Protein AF-A0A914U516-F1 (afdb_monomer_lite)

Secondary structure (DSSP, 8-state):
-HHHHHS--TTTT---HHHHHHHHHHHHTTTHHHHHTTS-THHHHHHHHHHT--TTSPP-HHHHHHHHHHHHHHTT--S-S-TTSPP------

pLDDT: mean 91.55, std 11.93, range [40.5, 98.25]

Structure (mmCIF, N/CA/C/O backbone):
data_AF-A0A914U516-F1
#
_entry.id   AF-A0A914U516-F1
#
loop_
_atom_site.group_PDB
_atom_site.id
_atom_site.type_symbol
_atom_site.label_atom_id
_atom_site.label_alt_id
_atom_site.label_comp_id
_atom_site.label_asym_id
_atom_site.label_entity_id
_atom_site.label_seq_id
_atom_site.pdbx_PDB_ins_code
_atom_site.Cartn_x
_atom_site.Cartn_y
_atom_site.Cartn_z
_atom_site.occupancy
_atom_site.B_iso_or_equiv
_atom_site.auth_seq_id
_atom_site.auth_comp_id
_atom_site.auth_asym_id
_atom_site.auth_atom_id
_atom_site.pdbx_PDB_model_num
ATOM 1 N N . MET A 1 1 ? -7.365 2.167 -4.762 1.00 87.81 1 MET A N 1
ATOM 2 C CA . MET A 1 1 ? -7.128 2.675 -3.392 1.00 87.81 1 MET A CA 1
ATOM 3 C C . MET A 1 1 ? -6.159 3.842 -3.376 1.00 87.81 1 MET A C 1
ATOM 5 O O . MET A 1 1 ? -6.626 4.947 -3.192 1.00 87.81 1 MET A O 1
ATOM 9 N N . ILE A 1 2 ? -4.863 3.649 -3.647 1.00 93.94 2 ILE A N 1
ATOM 10 C CA . ILE A 1 2 ? -3.854 4.729 -3.565 1.00 93.94 2 ILE A CA 1
ATOM 11 C C . ILE A 1 2 ? -4.241 5.957 -4.404 1.00 93.94 2 ILE A C 1
ATOM 13 O O . ILE A 1 2 ? -4.214 7.073 -3.903 1.00 93.94 2 ILE A O 1
ATOM 17 N N . GLU A 1 3 ? -4.673 5.749 -5.650 1.00 95.00 3 GLU A N 1
ATOM 18 C CA . GLU A 1 3 ? -5.154 6.835 -6.512 1.00 95.00 3 GLU A CA 1
ATOM 19 C C . GLU A 1 3 ? -6.416 7.523 -5.977 1.00 95.00 3 GLU A C 1
ATOM 21 O O . GLU A 1 3 ? -6.534 8.730 -6.105 1.00 95.00 3 GLU A O 1
ATOM 26 N N . LEU A 1 4 ? -7.333 6.794 -5.334 1.00 92.62 4 LEU A N 1
ATOM 27 C CA . LEU A 1 4 ? -8.525 7.394 -4.722 1.00 92.62 4 LEU A CA 1
ATOM 28 C C . LEU A 1 4 ? -8.141 8.265 -3.520 1.00 92.62 4 LEU A C 1
ATOM 30 O O . LEU A 1 4 ? -8.691 9.339 -3.337 1.00 92.62 4 LEU A O 1
ATOM 34 N N . THR A 1 5 ? -7.157 7.829 -2.730 1.00 91.94 5 THR A N 1
ATOM 35 C CA . THR A 1 5 ? -6.665 8.576 -1.565 1.00 91.94 5 THR A CA 1
ATOM 36 C C . THR A 1 5 ? -5.831 9.800 -1.957 1.00 91.94 5 THR A C 1
ATOM 38 O O . THR A 1 5 ? -5.880 10.813 -1.269 1.00 91.94 5 THR A O 1
ATOM 41 N N . LYS A 1 6 ? -5.034 9.712 -3.032 1.00 90.69 6 LYS A N 1
ATOM 42 C CA . LYS A 1 6 ? -4.032 10.734 -3.401 1.00 90.69 6 LYS A CA 1
ATOM 43 C C . LYS A 1 6 ? -4.332 11.500 -4.694 1.00 90.69 6 LYS A C 1
ATOM 45 O O . LYS A 1 6 ? -3.606 12.431 -5.027 1.00 90.69 6 LYS A O 1
ATOM 50 N N . GLY A 1 7 ? -5.337 11.089 -5.458 1.00 91.69 7 GLY A N 1
ATOM 51 C CA . GLY A 1 7 ? -5.727 11.671 -6.747 1.00 91.69 7 GLY A CA 1
ATOM 52 C C . GLY A 1 7 ? -4.902 11.225 -7.966 1.00 91.69 7 GLY A C 1
ATOM 53 O O . GLY A 1 7 ? -5.329 11.430 -9.108 1.00 91.69 7 GLY A O 1
ATOM 54 N N . SER A 1 8 ? -3.722 10.623 -7.777 1.00 93.56 8 SER A N 1
ATOM 55 C CA . SER A 1 8 ? -2.885 10.141 -8.884 1.00 93.56 8 SER A CA 1
ATOM 56 C C . SER A 1 8 ? -1.918 9.022 -8.485 1.00 93.56 8 SER A C 1
ATOM 58 O O . SER A 1 8 ? -1.560 8.852 -7.317 1.00 93.56 8 SER A O 1
ATOM 60 N N . LEU A 1 9 ? -1.482 8.252 -9.486 1.00 95.69 9 LEU A N 1
ATOM 61 C CA . LEU A 1 9 ? -0.361 7.315 -9.384 1.00 95.69 9 LEU A CA 1
ATOM 62 C C . LEU A 1 9 ? 0.932 7.944 -9.929 1.00 95.69 9 LEU A C 1
ATOM 64 O O . LEU A 1 9 ? 0.860 8.764 -10.847 1.00 95.69 9 LEU A O 1
ATOM 68 N N . PRO A 1 10 ? 2.119 7.512 -9.458 1.00 95.00 10 PRO A N 1
ATOM 69 C CA . PRO A 1 10 ? 3.398 8.062 -9.919 1.00 95.00 10 PRO A CA 1
ATOM 70 C C . PRO A 1 10 ? 3.630 7.959 -11.434 1.00 95.00 10 PRO A C 1
ATOM 72 O O . PRO A 1 10 ? 4.280 8.815 -12.019 1.00 95.00 10 PRO A O 1
ATOM 75 N N . TRP A 1 11 ? 3.079 6.928 -12.079 1.00 96.50 11 TRP A N 1
ATOM 76 C CA . TRP A 1 11 ? 3.204 6.676 -13.519 1.00 96.50 11 TRP A CA 1
ATOM 77 C C . TRP A 1 11 ? 2.015 7.196 -14.346 1.00 96.50 11 TRP A C 1
ATOM 79 O O . TRP A 1 11 ? 1.880 6.808 -15.501 1.00 96.50 11 TRP A O 1
ATOM 89 N N . LYS A 1 12 ? 1.135 8.049 -13.795 1.00 96.44 12 LYS A N 1
ATOM 90 C CA . LYS A 1 12 ? -0.091 8.520 -14.483 1.00 96.44 12 LYS A CA 1
ATOM 91 C C . LYS A 1 12 ? 0.166 9.164 -15.853 1.00 96.44 12 LYS A C 1
ATOM 93 O O . LYS A 1 12 ? -0.697 9.099 -16.718 1.00 96.44 12 LYS A O 1
ATOM 98 N N . HIS A 1 13 ? 1.328 9.788 -16.032 1.00 95.56 13 HIS A N 1
ATOM 99 C CA . HIS A 1 13 ? 1.700 10.506 -17.255 1.00 95.56 13 HIS A CA 1
ATOM 100 C C . HIS A 1 13 ? 2.680 9.736 -18.149 1.00 95.56 13 HIS A C 1
ATOM 102 O O . HIS A 1 13 ? 3.145 10.285 -19.141 1.00 95.56 13 HIS A O 1
ATOM 108 N N . LEU A 1 14 ? 3.031 8.499 -17.788 1.00 97.00 14 LEU A N 1
ATOM 109 C CA . LEU A 1 14 ? 3.925 7.668 -18.588 1.00 97.00 14 LEU A CA 1
ATOM 110 C C . LEU A 1 14 ? 3.109 6.820 -19.564 1.00 97.00 14 LEU A C 1
ATOM 112 O O . LEU A 1 14 ? 2.082 6.257 -19.188 1.00 97.00 14 LEU A O 1
ATOM 116 N N . GLU A 1 15 ? 3.600 6.695 -20.794 1.00 96.44 15 GLU A N 1
ATOM 117 C CA . GLU A 1 15 ? 2.973 5.876 -21.841 1.00 96.44 15 GLU A CA 1
ATOM 118 C C . GLU A 1 15 ? 3.765 4.591 -22.117 1.00 96.44 15 GLU A C 1
ATOM 120 O O . GLU A 1 15 ? 3.187 3.549 -22.433 1.00 96.44 15 GLU A O 1
ATOM 125 N N . SER A 1 16 ? 5.092 4.634 -21.954 1.00 98.25 16 SER A N 1
ATOM 126 C CA . SER A 1 16 ? 5.960 3.482 -22.180 1.00 98.25 16 SER A CA 1
ATOM 127 C C . SER A 1 16 ? 5.741 2.406 -21.121 1.00 98.25 16 SER A C 1
ATOM 129 O O . SER A 1 16 ? 5.924 2.628 -19.921 1.00 98.25 16 SER A O 1
ATOM 131 N N . ARG A 1 17 ? 5.414 1.191 -21.574 1.00 97.56 17 ARG A N 1
ATOM 132 C CA . ARG A 1 17 ? 5.247 0.023 -20.701 1.00 97.56 17 ARG A CA 1
ATOM 133 C C . ARG A 1 17 ? 6.497 -0.253 -19.863 1.00 97.56 17 ARG A C 1
ATOM 135 O O . ARG A 1 17 ? 6.363 -0.626 -18.697 1.00 97.56 17 ARG A O 1
ATOM 142 N N . ASP A 1 18 ? 7.675 -0.057 -20.444 1.00 98.06 18 ASP A N 1
ATOM 143 C CA . ASP A 1 18 ? 8.947 -0.360 -19.792 1.00 98.06 18 ASP A CA 1
ATOM 144 C C . ASP A 1 18 ? 9.252 0.656 -18.687 1.00 98.06 18 ASP A C 1
ATOM 146 O O . ASP A 1 18 ? 9.578 0.266 -17.567 1.00 98.06 18 ASP A O 1
ATOM 150 N N . GLU A 1 19 ? 9.037 1.949 -18.947 1.00 97.81 19 GLU A N 1
ATOM 151 C CA . GLU A 1 19 ? 9.213 3.007 -17.940 1.00 97.81 19 GLU A CA 1
ATOM 152 C C . GLU A 1 19 ? 8.212 2.854 -16.787 1.00 97.81 19 GLU A C 1
ATOM 154 O O . GLU A 1 19 ? 8.571 2.984 -15.613 1.00 97.81 19 GLU A O 1
ATOM 159 N N . ILE A 1 20 ? 6.958 2.505 -17.103 1.00 98.06 20 ILE A N 1
ATOM 160 C CA . ILE A 1 20 ? 5.936 2.191 -16.096 1.00 98.06 20 ILE A CA 1
ATOM 161 C C . ILE A 1 20 ? 6.382 0.995 -15.244 1.00 98.06 20 ILE A C 1
ATOM 163 O O . ILE A 1 20 ? 6.212 1.017 -14.023 1.00 98.06 20 ILE A O 1
ATOM 167 N N . GLY A 1 21 ? 6.932 -0.051 -15.868 1.00 97.69 21 GLY A N 1
ATOM 168 C CA . GLY A 1 21 ? 7.447 -1.237 -15.183 1.00 97.69 21 GLY A CA 1
ATOM 169 C C . GLY A 1 21 ? 8.573 -0.898 -14.208 1.00 97.69 21 GLY A C 1
ATOM 170 O O . GLY A 1 21 ? 8.476 -1.224 -13.024 1.00 97.69 21 GLY A O 1
ATOM 171 N N . GLN A 1 22 ? 9.577 -0.157 -14.676 1.00 97.19 22 GLN A N 1
ATOM 172 C CA . GLN A 1 22 ? 10.713 0.281 -13.860 1.00 97.19 22 GLN A CA 1
ATOM 173 C C . GLN A 1 22 ? 10.268 1.155 -12.681 1.00 97.19 22 GLN A C 1
ATOM 175 O O . GLN A 1 22 ? 10.712 0.956 -11.548 1.00 97.19 22 GLN A O 1
ATOM 180 N N . LEU A 1 23 ? 9.346 2.102 -12.904 1.00 97.12 23 LEU A N 1
ATOM 181 C CA . LEU A 1 23 ? 8.855 2.959 -11.825 1.00 97.12 23 LEU A CA 1
ATOM 182 C C . LEU A 1 23 ? 8.032 2.173 -10.796 1.00 97.12 23 LEU A C 1
ATOM 184 O O . LEU A 1 23 ? 8.130 2.446 -9.596 1.00 97.12 23 LEU A O 1
ATOM 188 N N . LYS A 1 24 ? 7.247 1.183 -11.238 1.00 96.62 24 LYS A N 1
ATOM 189 C CA . LYS A 1 24 ? 6.525 0.270 -10.339 1.00 96.62 24 LYS A CA 1
ATOM 190 C C . LYS A 1 24 ? 7.486 -0.529 -9.463 1.00 96.62 24 LYS A C 1
ATOM 192 O O . LYS A 1 24 ? 7.274 -0.569 -8.254 1.00 96.62 24 LYS A O 1
ATOM 197 N N . GLU A 1 25 ? 8.535 -1.105 -10.045 1.00 95.81 25 GLU A N 1
ATOM 198 C CA . GLU A 1 25 ? 9.560 -1.861 -9.314 1.00 95.81 25 GLU A CA 1
ATOM 199 C C . GLU A 1 25 ? 10.291 -0.972 -8.299 1.00 95.81 25 GLU A C 1
ATOM 201 O O . GLU A 1 25 ? 10.368 -1.303 -7.115 1.00 95.81 25 GLU A O 1
ATOM 206 N N . LYS A 1 26 ? 10.694 0.237 -8.704 1.00 95.94 26 LYS A N 1
ATOM 207 C CA . LYS A 1 26 ? 11.309 1.215 -7.796 1.00 95.94 26 LYS A CA 1
ATOM 208 C C . LYS A 1 26 ? 10.393 1.579 -6.619 1.00 95.94 26 LYS A C 1
ATOM 210 O O . LYS A 1 26 ? 10.855 1.738 -5.487 1.00 95.94 26 LYS A O 1
ATOM 215 N N . CYS A 1 27 ? 9.084 1.681 -6.864 1.00 95.19 27 CYS A N 1
ATOM 216 C CA . CYS A 1 27 ? 8.074 1.917 -5.830 1.00 95.19 27 CYS A CA 1
ATOM 217 C C . CYS A 1 27 ? 7.815 0.705 -4.921 1.00 95.19 27 CYS A C 1
ATOM 219 O O . CYS A 1 27 ? 7.165 0.878 -3.895 1.00 95.19 27 CYS A O 1
ATOM 221 N N . ARG A 1 28 ? 8.260 -0.505 -5.277 1.00 91.88 28 ARG A N 1
ATOM 222 C CA . ARG A 1 28 ? 8.194 -1.698 -4.412 1.00 91.88 28 ARG A CA 1
ATOM 223 C C . ARG A 1 28 ? 9.413 -1.836 -3.498 1.00 91.88 28 ARG A C 1
ATOM 225 O O . ARG A 1 28 ? 9.342 -2.555 -2.514 1.00 91.88 28 ARG A O 1
ATOM 232 N N . GLY A 1 29 ? 10.496 -1.116 -3.786 1.00 90.31 29 GLY A N 1
ATOM 233 C CA . GLY A 1 29 ? 11.690 -1.061 -2.945 1.00 90.31 29 GLY A CA 1
ATOM 234 C C . GLY A 1 29 ? 11.916 0.321 -2.332 1.00 90.31 29 GLY A C 1
ATOM 235 O O . GLY A 1 29 ? 11.099 0.857 -1.583 1.00 90.31 29 GLY A O 1
ATOM 236 N N . GLU A 1 30 ? 13.054 0.917 -2.679 1.00 89.44 30 GLU A N 1
ATOM 237 C CA . GLU A 1 30 ? 13.584 2.158 -2.098 1.00 89.44 30 GLU A CA 1
ATOM 238 C C . GLU A 1 30 ? 12.653 3.379 -2.201 1.00 89.44 30 GLU A C 1
ATOM 240 O O . GLU A 1 30 ? 12.722 4.285 -1.368 1.00 89.44 30 GLU A O 1
ATOM 245 N N . SER A 1 31 ? 11.761 3.420 -3.197 1.00 93.75 31 SER A N 1
ATOM 246 C CA . SER A 1 31 ? 10.867 4.560 -3.445 1.00 93.75 31 SER A CA 1
ATOM 247 C C . SER A 1 31 ? 9.419 4.295 -3.046 1.00 93.75 31 SER A C 1
ATOM 249 O O . SER A 1 31 ? 8.514 4.957 -3.553 1.00 93.75 31 SER A O 1
ATOM 251 N N . ILE A 1 32 ? 9.164 3.384 -2.102 1.00 94.06 32 ILE A N 1
ATOM 252 C CA . ILE A 1 32 ? 7.805 3.101 -1.609 1.00 94.06 32 ILE A CA 1
ATOM 253 C C . ILE A 1 32 ? 7.048 4.355 -1.154 1.00 94.06 32 ILE A C 1
ATOM 255 O O . ILE A 1 32 ? 5.841 4.470 -1.365 1.00 94.06 32 ILE A O 1
ATOM 259 N N . LYS A 1 33 ? 7.758 5.354 -0.614 1.00 93.31 33 LYS A N 1
ATOM 260 C CA . LYS A 1 33 ? 7.179 6.646 -0.212 1.00 93.31 33 LYS A CA 1
ATOM 261 C C . LYS A 1 33 ? 6.589 7.439 -1.383 1.00 93.31 33 LYS A C 1
ATOM 263 O O . LYS A 1 33 ? 5.636 8.182 -1.168 1.00 93.31 33 LYS A O 1
ATOM 268 N N . LEU A 1 34 ? 7.099 7.275 -2.604 1.00 93.81 34 LEU A N 1
ATOM 269 C CA . LEU A 1 34 ? 6.539 7.928 -3.791 1.00 93.81 34 LEU A CA 1
ATOM 270 C C . LEU A 1 34 ? 5.107 7.439 -4.047 1.00 93.81 34 LEU A C 1
ATOM 272 O O . LEU A 1 34 ? 4.195 8.229 -4.295 1.00 93.81 34 LEU A O 1
ATOM 276 N N . LEU A 1 35 ? 4.902 6.130 -3.906 1.00 94.94 35 LEU A N 1
ATOM 277 C CA . LEU A 1 35 ? 3.607 5.494 -4.088 1.00 94.94 35 LEU A CA 1
ATOM 278 C C . LEU A 1 35 ? 2.700 5.700 -2.861 1.00 94.94 35 LEU A C 1
ATOM 280 O O . LEU A 1 35 ? 1.611 6.257 -2.989 1.00 94.94 35 LEU A O 1
ATOM 284 N N . MET A 1 36 ? 3.173 5.329 -1.671 1.00 94.06 36 MET A N 1
ATOM 285 C CA . MET A 1 36 ? 2.369 5.211 -0.445 1.00 94.06 36 MET A CA 1
ATOM 286 C C . MET A 1 36 ? 2.422 6.431 0.485 1.00 94.06 36 MET A C 1
ATOM 288 O O . MET A 1 36 ? 1.704 6.473 1.480 1.00 94.06 36 MET A O 1
ATOM 292 N N . GLY A 1 37 ? 3.264 7.431 0.211 1.00 92.69 37 GLY A N 1
ATOM 293 C CA . GLY A 1 37 ? 3.376 8.613 1.070 1.00 92.69 37 GLY A CA 1
ATOM 294 C C . GLY A 1 37 ? 2.041 9.350 1.180 1.00 92.69 37 GLY A C 1
ATOM 295 O O . GLY A 1 37 ? 1.455 9.685 0.153 1.00 92.69 37 GLY A O 1
ATOM 296 N N . GLY A 1 38 ? 1.566 9.581 2.405 1.00 89.88 38 GLY A N 1
ATOM 297 C CA . GLY A 1 38 ? 0.258 10.188 2.680 1.00 89.88 38 GLY A CA 1
ATOM 298 C C . GLY A 1 38 ? -0.922 9.207 2.711 1.00 89.88 38 GLY A C 1
ATOM 299 O O . GLY A 1 38 ? -2.033 9.626 3.009 1.00 89.88 38 GLY A O 1
ATOM 300 N N . CYS A 1 39 ? -0.709 7.915 2.438 1.00 94.94 39 CYS A N 1
ATOM 301 C CA . CYS A 1 39 ? -1.722 6.879 2.651 1.00 94.94 39 CYS A CA 1
ATOM 302 C C . CYS A 1 39 ? -1.672 6.324 4.089 1.00 94.94 39 CYS A C 1
ATOM 304 O O . CYS A 1 39 ? -0.625 6.411 4.741 1.00 94.94 39 CYS A O 1
ATOM 306 N N . PRO A 1 40 ? -2.761 5.692 4.575 1.00 95.44 40 PRO A N 1
ATOM 307 C CA . PRO A 1 40 ? -2.739 4.929 5.821 1.00 95.44 40 PRO A CA 1
ATOM 308 C C . PRO A 1 40 ? -1.636 3.863 5.815 1.00 95.44 40 PRO A C 1
ATOM 310 O O . PRO A 1 40 ? -1.408 3.200 4.800 1.00 95.44 40 PRO A O 1
ATOM 313 N N . LYS A 1 41 ? -0.965 3.665 6.955 1.00 94.94 41 LYS A N 1
ATOM 314 C CA . LYS A 1 41 ? 0.151 2.706 7.088 1.00 94.94 41 LYS A CA 1
ATOM 315 C C . LYS A 1 41 ? -0.269 1.268 6.767 1.00 94.94 41 LYS A C 1
ATOM 317 O O . LYS A 1 41 ? 0.537 0.489 6.268 1.00 94.94 41 LYS A O 1
ATOM 322 N N . GLU A 1 42 ? -1.539 0.941 6.983 1.00 97.06 42 GLU A N 1
ATOM 323 C CA . GLU A 1 42 ? -2.137 -0.360 6.693 1.00 97.06 42 GLU A CA 1
ATOM 324 C C . GLU A 1 42 ? -2.036 -0.709 5.203 1.00 97.06 42 GLU A C 1
ATOM 326 O O . GLU A 1 42 ? -1.963 -1.885 4.861 1.00 97.06 42 GLU A O 1
ATOM 331 N N . TYR A 1 43 ? -1.959 0.283 4.306 1.00 96.00 43 TYR A N 1
ATOM 332 C CA . TYR A 1 43 ? -1.760 0.034 2.873 1.00 96.00 43 TYR A CA 1
ATOM 333 C C . TYR A 1 43 ? -0.381 -0.572 2.601 1.00 96.00 43 TYR A C 1
ATOM 335 O O . TYR A 1 43 ? -0.250 -1.402 1.704 1.00 96.00 43 TYR A O 1
ATOM 343 N N . VAL A 1 44 ? 0.637 -0.179 3.376 1.00 95.00 44 VAL A N 1
ATOM 344 C CA . VAL A 1 44 ? 1.987 -0.750 3.283 1.00 95.00 44 VAL A CA 1
ATOM 345 C C . VAL A 1 44 ? 1.979 -2.186 3.800 1.00 95.00 44 VAL A C 1
ATOM 347 O O . VAL A 1 44 ? 2.529 -3.055 3.139 1.00 95.00 44 VAL A O 1
ATOM 350 N N . THR A 1 45 ? 1.294 -2.458 4.916 1.00 95.88 45 THR A N 1
ATOM 351 C CA . THR A 1 45 ? 1.139 -3.826 5.442 1.00 95.88 45 THR A CA 1
ATOM 352 C C . THR A 1 45 ? 0.402 -4.740 4.462 1.00 95.88 45 THR A C 1
ATOM 354 O O . THR A 1 45 ? 0.824 -5.868 4.236 1.00 95.88 45 THR A O 1
ATOM 357 N N . ILE A 1 46 ? -0.678 -4.254 3.841 1.00 97.25 46 ILE A N 1
ATOM 358 C CA . ILE A 1 46 ? -1.402 -5.006 2.806 1.00 97.25 46 ILE A CA 1
ATOM 359 C C . ILE A 1 46 ? -0.496 -5.269 1.601 1.00 97.25 46 ILE A C 1
ATOM 361 O O . ILE A 1 46 ? -0.543 -6.356 1.034 1.00 97.25 46 ILE A O 1
ATOM 365 N N . LEU A 1 47 ? 0.312 -4.286 1.195 1.00 95.81 47 LEU A N 1
ATOM 366 C CA . LEU A 1 47 ? 1.228 -4.462 0.077 1.00 95.81 47 LEU A CA 1
ATOM 367 C C . LEU A 1 47 ? 2.300 -5.513 0.384 1.00 95.81 47 LEU A C 1
ATOM 369 O O . LEU A 1 47 ? 2.498 -6.401 -0.434 1.00 95.81 47 LEU A O 1
ATOM 373 N N . ASP A 1 48 ? 2.923 -5.441 1.560 1.00 95.31 48 ASP A N 1
ATOM 374 C CA . ASP A 1 48 ? 3.901 -6.433 2.017 1.00 95.31 48 ASP A CA 1
ATOM 375 C C . ASP A 1 48 ? 3.283 -7.838 2.054 1.00 95.31 48 ASP A C 1
ATOM 377 O O . ASP A 1 48 ? 3.862 -8.792 1.542 1.00 95.31 48 ASP A O 1
ATOM 381 N N . TYR A 1 49 ? 2.047 -7.962 2.548 1.00 97.06 49 TYR A N 1
ATOM 382 C CA . TYR A 1 49 ? 1.305 -9.217 2.476 1.00 97.06 49 TYR A CA 1
ATOM 383 C C . TYR A 1 49 ? 1.165 -9.719 1.031 1.00 97.06 49 TYR A C 1
ATOM 385 O O . TYR A 1 49 ? 1.519 -10.862 0.759 1.00 97.06 49 TYR A O 1
ATOM 393 N N . ILE A 1 50 ? 0.690 -8.873 0.108 1.00 95.88 50 ILE A N 1
ATOM 394 C CA . ILE A 1 50 ? 0.498 -9.227 -1.308 1.00 95.88 50 ILE A CA 1
ATOM 395 C C . ILE A 1 50 ? 1.814 -9.658 -1.963 1.00 95.88 50 ILE A C 1
ATOM 397 O O . ILE A 1 50 ? 1.826 -10.662 -2.674 1.00 95.88 50 ILE A O 1
ATOM 401 N N . ASP A 1 51 ? 2.905 -8.932 -1.716 1.00 94.62 51 ASP A N 1
ATOM 402 C CA . ASP A 1 51 ? 4.218 -9.208 -2.309 1.00 94.62 51 ASP A CA 1
ATOM 403 C C . ASP A 1 51 ? 4.799 -10.559 -1.830 1.00 94.62 51 ASP A C 1
ATOM 405 O O . ASP A 1 51 ? 5.606 -11.168 -2.532 1.00 94.62 51 ASP A O 1
ATOM 409 N N . ASN A 1 52 ? 4.337 -11.080 -0.685 1.00 95.12 52 ASN A N 1
ATOM 410 C CA . ASN A 1 52 ? 4.730 -12.387 -0.146 1.00 95.12 52 ASN A CA 1
ATOM 4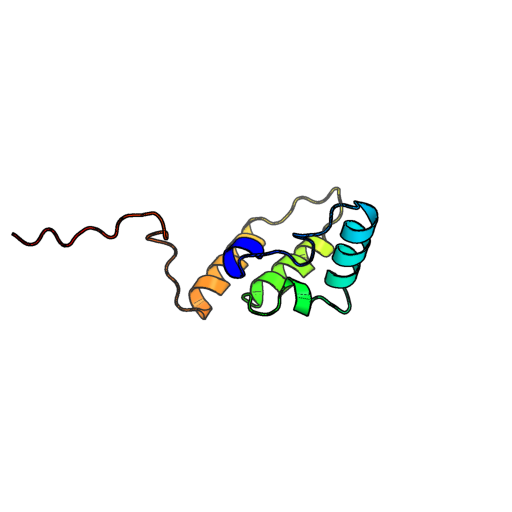11 C C . ASN A 1 52 ? 3.806 -13.554 -0.571 1.00 95.12 52 ASN A C 1
ATOM 413 O O . ASN A 1 52 ? 4.049 -14.704 -0.188 1.00 95.12 52 ASN A O 1
ATOM 417 N N . ILE A 1 53 ? 2.752 -13.314 -1.363 1.00 96.69 53 ILE A N 1
ATOM 418 C CA . ILE A 1 53 ? 1.859 -14.383 -1.844 1.00 96.69 53 ILE A CA 1
ATOM 419 C C . ILE A 1 53 ? 2.441 -15.039 -3.098 1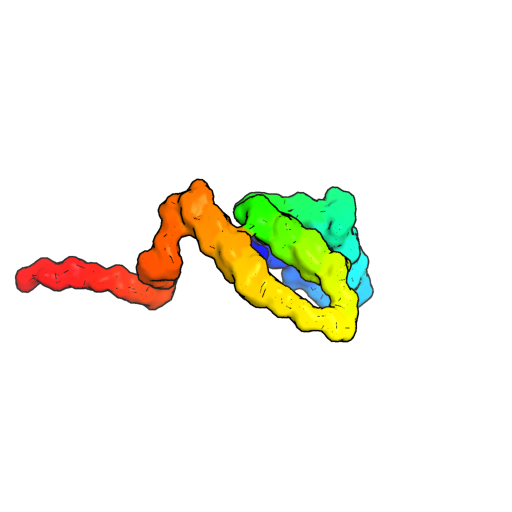.00 96.69 53 ILE A C 1
ATOM 421 O O . ILE A 1 53 ? 2.720 -14.393 -4.106 1.00 96.69 53 ILE A O 1
ATOM 425 N N . CYS A 1 54 ? 2.553 -16.366 -3.075 1.00 95.50 54 CYS A N 1
ATOM 426 C CA . CYS A 1 54 ? 2.907 -17.145 -4.257 1.00 95.50 54 CYS A CA 1
ATOM 427 C C . CYS A 1 54 ? 1.701 -17.338 -5.185 1.00 95.50 54 CYS A C 1
ATOM 429 O O . CYS A 1 54 ? 0.571 -17.469 -4.727 1.00 95.50 54 CYS A O 1
ATOM 431 N N . TYR A 1 55 ? 1.959 -17.485 -6.485 1.00 94.94 55 TYR A N 1
ATOM 432 C CA . TYR A 1 55 ? 0.933 -17.643 -7.525 1.00 94.94 55 TYR A CA 1
ATOM 433 C C . TYR A 1 55 ? -0.149 -18.704 -7.226 1.00 94.94 55 TYR A C 1
ATOM 435 O O . TYR A 1 55 ? -1.315 -18.501 -7.546 1.00 94.94 55 TYR A O 1
ATOM 443 N N . TYR A 1 56 ? 0.223 -19.825 -6.600 1.00 95.81 56 TYR A N 1
ATOM 444 C CA . TYR A 1 56 ? -0.694 -20.933 -6.297 1.00 95.81 56 TYR A CA 1
ATOM 445 C C . TYR A 1 56 ? -1.419 -20.796 -4.950 1.00 95.81 56 TYR A C 1
ATOM 447 O O . TYR A 1 56 ? -2.278 -21.618 -4.630 1.00 95.81 56 TYR A O 1
ATOM 455 N N . HIS A 1 57 ? -1.067 -19.802 -4.132 1.00 95.88 57 HIS A N 1
ATOM 456 C CA . HIS A 1 57 ? -1.690 -19.596 -2.830 1.00 95.88 57 HIS A CA 1
ATOM 457 C C . HIS A 1 57 ? -2.952 -18.747 -2.954 1.00 95.88 57 HIS A C 1
ATOM 459 O O . HIS A 1 57 ? -2.995 -17.745 -3.662 1.00 95.88 57 HIS A O 1
ATOM 465 N N . THR A 1 58 ? -3.987 -19.145 -2.215 1.00 96.62 5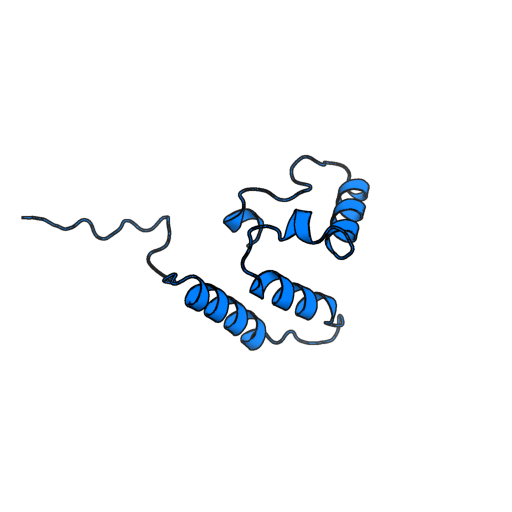8 THR A N 1
ATOM 466 C CA . THR A 1 58 ? -5.206 -18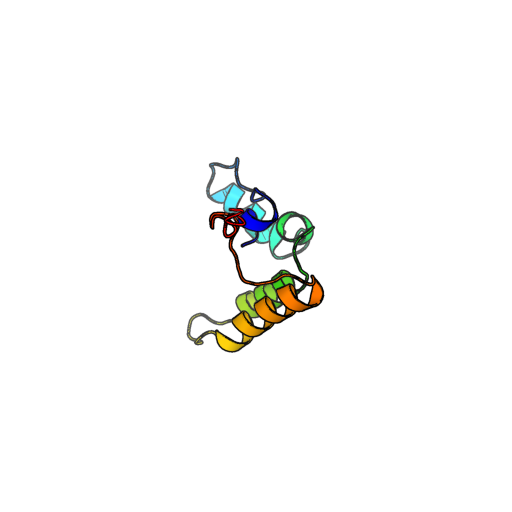.344 -2.090 1.00 96.62 58 THR A CA 1
ATOM 467 C C . THR A 1 58 ? -4.949 -17.183 -1.125 1.00 96.62 58 THR A C 1
ATOM 469 O O . THR A 1 58 ? -4.525 -17.441 0.003 1.00 96.62 58 THR A O 1
ATOM 472 N N . PRO A 1 59 ? -5.210 -15.923 -1.519 1.00 97.06 59 PRO A N 1
ATOM 473 C CA . PRO A 1 59 ? -5.101 -14.789 -0.610 1.00 97.06 59 PRO A CA 1
ATOM 474 C C . PRO A 1 59 ? -6.098 -14.880 0.554 1.00 97.06 59 PRO A C 1
ATOM 476 O O . PRO A 1 59 ? -7.272 -15.205 0.371 1.00 97.06 59 PRO A O 1
ATOM 479 N N . ASP A 1 60 ? -5.655 -14.508 1.748 1.00 97.31 60 ASP A N 1
ATOM 480 C CA . ASP A 1 60 ? -6.496 -14.290 2.917 1.00 97.31 60 ASP A CA 1
ATOM 481 C C . ASP A 1 60 ? -7.185 -12.925 2.798 1.00 97.31 60 ASP A C 1
ATOM 483 O O . ASP A 1 60 ? -6.718 -11.880 3.260 1.00 97.31 60 ASP A O 1
ATOM 487 N N . TYR A 1 61 ? -8.345 -12.929 2.150 1.00 97.38 61 TYR A N 1
ATOM 488 C CA . TYR A 1 61 ? -9.158 -11.727 1.997 1.00 97.38 61 TYR A CA 1
ATOM 489 C C . TYR A 1 61 ? -9.705 -11.187 3.327 1.00 97.38 61 TYR A C 1
ATOM 491 O O . TYR A 1 61 ? -10.091 -10.016 3.389 1.00 97.38 61 TYR A O 1
ATOM 499 N N . ASN A 1 62 ? -9.779 -12.002 4.385 1.00 98.06 62 ASN A N 1
ATOM 500 C CA . ASN A 1 62 ? -10.238 -11.540 5.694 1.00 98.06 62 ASN A CA 1
ATOM 501 C C . ASN A 1 62 ? -9.162 -10.698 6.373 1.00 98.06 62 ASN A C 1
ATOM 503 O O . ASN A 1 62 ? -9.492 -9.629 6.890 1.00 98.06 62 ASN A O 1
ATOM 507 N N . LEU A 1 63 ? -7.896 -11.110 6.276 1.00 97.38 63 LEU A N 1
ATOM 508 C CA . LEU A 1 63 ? -6.749 -10.318 6.719 1.00 97.38 63 LEU A CA 1
ATOM 509 C C . LEU A 1 63 ? -6.712 -8.947 6.024 1.00 97.38 63 LEU A C 1
ATOM 511 O O . LEU A 1 63 ? -6.666 -7.909 6.686 1.00 97.38 63 LEU A O 1
ATOM 515 N N . ILE A 1 64 ? -6.817 -8.921 4.689 1.00 97.88 64 ILE A N 1
ATOM 516 C CA . ILE A 1 64 ? -6.821 -7.662 3.921 1.00 97.88 64 ILE A CA 1
ATOM 517 C C . ILE A 1 64 ? -7.974 -6.748 4.376 1.00 97.88 64 ILE A C 1
ATOM 519 O O . ILE A 1 64 ? -7.778 -5.553 4.610 1.00 97.88 64 ILE A O 1
ATOM 523 N N . ARG A 1 65 ? -9.185 -7.301 4.541 1.00 97.38 65 ARG A N 1
ATOM 524 C CA . ARG A 1 65 ? -10.356 -6.549 5.024 1.00 97.38 65 ARG A CA 1
ATOM 525 C C . ARG A 1 65 ? -10.160 -5.995 6.434 1.00 97.38 65 ARG A C 1
ATOM 527 O O . ARG A 1 65 ? -10.581 -4.869 6.697 1.00 97.38 65 ARG A O 1
ATOM 534 N N . GLN A 1 66 ? -9.541 -6.757 7.334 1.00 98.00 66 GLN A N 1
ATOM 535 C CA . GLN A 1 66 ? -9.243 -6.299 8.691 1.00 98.00 66 GLN A CA 1
ATOM 536 C C . GLN A 1 66 ? -8.308 -5.090 8.672 1.00 98.00 66 GLN A C 1
ATOM 538 O O . GLN A 1 66 ? -8.613 -4.099 9.328 1.00 98.00 66 GLN A O 1
ATOM 543 N N . HIS A 1 67 ? -7.255 -5.108 7.852 1.00 98.12 67 HIS A N 1
ATOM 544 C CA . HIS A 1 67 ? -6.361 -3.957 7.714 1.00 98.12 67 HIS A CA 1
ATOM 545 C C . HIS A 1 67 ? -7.080 -2.699 7.207 1.00 98.12 67 HIS A C 1
ATOM 547 O O . HIS A 1 67 ? -6.848 -1.613 7.736 1.00 98.12 67 HIS A O 1
ATOM 553 N N . PHE A 1 68 ? -8.010 -2.816 6.254 1.00 97.00 68 PHE A N 1
ATOM 554 C CA . PHE A 1 68 ? -8.821 -1.662 5.844 1.00 97.00 68 PHE A CA 1
ATOM 555 C C . PHE A 1 68 ? -9.731 -1.146 6.967 1.00 97.00 68 PHE A C 1
ATOM 557 O O . PHE A 1 68 ? -9.813 0.065 7.172 1.00 97.00 68 PHE A O 1
ATOM 564 N N . LYS A 1 69 ? -10.366 -2.035 7.741 1.00 96.69 69 LYS A N 1
ATOM 565 C CA . LYS A 1 69 ? -11.168 -1.635 8.912 1.00 96.69 69 LYS A CA 1
ATOM 566 C C . LYS A 1 69 ? -10.320 -0.937 9.973 1.00 96.69 69 LYS A C 1
ATOM 568 O O . LYS A 1 69 ? -10.739 0.083 10.511 1.00 96.69 69 LYS A O 1
ATOM 573 N N . THR A 1 70 ? -9.118 -1.443 10.239 1.00 97.62 70 THR A N 1
ATOM 574 C CA . THR A 1 70 ? -8.158 -0.805 11.146 1.00 97.62 70 THR A CA 1
ATOM 575 C C . THR A 1 70 ? -7.761 0.586 10.652 1.00 97.62 70 THR A C 1
ATOM 577 O O . THR A 1 70 ? -7.727 1.518 11.453 1.00 97.62 70 THR A O 1
ATOM 580 N N . ALA A 1 71 ? -7.537 0.762 9.345 1.00 96.69 71 ALA A N 1
ATOM 581 C CA . ALA A 1 71 ? -7.252 2.075 8.771 1.00 96.69 71 ALA A CA 1
ATOM 582 C C . ALA A 1 71 ? -8.404 3.065 9.010 1.00 96.69 71 ALA A C 1
ATOM 584 O O . ALA A 1 71 ? -8.148 4.197 9.416 1.00 96.69 71 ALA A O 1
ATOM 585 N N . LEU A 1 72 ? -9.662 2.649 8.822 1.00 96.00 72 LEU A N 1
ATOM 586 C CA . LEU A 1 72 ? -10.825 3.494 9.127 1.00 96.00 72 LEU A CA 1
ATOM 587 C C . LEU A 1 72 ? -10.866 3.879 10.611 1.00 96.00 72 LEU A C 1
ATOM 589 O O . LEU A 1 72 ? -10.972 5.059 10.934 1.00 96.00 72 LEU A O 1
ATOM 593 N N . GLN A 1 73 ? -10.701 2.900 11.505 1.00 96.81 73 GLN A N 1
ATOM 594 C CA . GLN A 1 73 ? -10.730 3.113 12.955 1.00 96.81 73 GLN A CA 1
ATOM 595 C C . GLN A 1 73 ? -9.644 4.086 13.428 1.00 96.81 73 GLN A C 1
ATOM 597 O O . GLN A 1 73 ? -9.943 5.025 14.156 1.00 96.81 73 GLN A O 1
ATOM 602 N N . ILE A 1 74 ? -8.392 3.901 12.995 1.00 96.19 74 ILE A N 1
ATOM 603 C CA . ILE A 1 74 ? -7.264 4.756 13.407 1.00 96.19 74 ILE A CA 1
ATOM 604 C C . ILE A 1 74 ? -7.434 6.194 12.909 1.00 96.19 74 ILE A C 1
ATOM 606 O O . ILE A 1 74 ? -7.016 7.132 13.586 1.00 96.19 74 ILE A O 1
ATOM 610 N N . ASN A 1 75 ? -8.053 6.372 11.741 1.00 93.81 75 ASN A N 1
ATOM 611 C CA . ASN A 1 75 ? -8.305 7.690 11.166 1.00 93.81 75 ASN A CA 1
ATOM 612 C C . ASN A 1 75 ? -9.668 8.275 11.584 1.00 93.81 75 ASN A C 1
ATOM 614 O O . ASN A 1 75 ? -10.030 9.343 11.099 1.00 93.81 75 ASN A O 1
ATOM 618 N N . ASN A 1 76 ? -10.409 7.611 12.484 1.00 95.56 76 ASN A N 1
ATOM 619 C CA . ASN A 1 76 ? -11.755 8.002 12.924 1.00 95.56 76 ASN A CA 1
ATOM 620 C C . ASN A 1 76 ? -12.732 8.251 11.759 1.00 95.56 76 ASN A C 1
ATOM 622 O O . ASN A 1 76 ? -13.520 9.197 11.781 1.00 95.56 76 ASN A O 1
ATOM 626 N N . LEU A 1 77 ? -12.661 7.410 10.727 1.00 93.25 77 LEU A N 1
ATOM 627 C CA . LEU A 1 77 ? -13.517 7.485 9.548 1.00 93.25 77 LEU A CA 1
ATOM 628 C C . LEU A 1 77 ? -14.672 6.491 9.661 1.00 93.25 77 LEU A C 1
ATOM 630 O O . LEU A 1 77 ? -14.488 5.344 10.072 1.00 93.25 77 LEU A O 1
ATOM 634 N N . ASN A 1 78 ? -15.852 6.928 9.231 1.00 91.44 78 ASN A N 1
ATOM 635 C CA . ASN A 1 78 ? -16.995 6.048 9.028 1.00 91.44 78 ASN A CA 1
ATOM 636 C C . ASN A 1 78 ? -16.964 5.493 7.602 1.00 91.44 78 ASN A C 1
ATOM 638 O O . ASN A 1 78 ? -16.507 6.161 6.679 1.00 91.44 78 ASN A O 1
ATOM 642 N N . GLU A 1 79 ? -17.454 4.268 7.424 1.00 88.56 79 GLU A N 1
ATOM 643 C CA . GLU A 1 79 ? -17.545 3.642 6.099 1.00 88.56 79 GLU A CA 1
ATOM 644 C C . GLU A 1 79 ? -18.627 4.287 5.223 1.00 88.56 79 GLU A C 1
ATOM 646 O O . GLU A 1 79 ? -18.499 4.301 4.005 1.00 88.56 79 GLU A O 1
ATOM 651 N N . TYR A 1 80 ? -19.667 4.837 5.848 1.00 90.38 80 TYR A N 1
ATOM 652 C CA . TYR A 1 80 ? -20.807 5.476 5.203 1.00 90.38 80 TYR A CA 1
ATOM 653 C C . TYR A 1 80 ? -21.191 6.770 5.949 1.00 90.38 80 TYR A C 1
ATOM 655 O O . TYR A 1 80 ? -20.938 6.876 7.158 1.00 90.38 80 TYR A O 1
ATOM 663 N N . PRO A 1 81 ? -21.839 7.741 5.278 1.00 92.50 81 PRO A N 1
ATOM 664 C CA . PRO A 1 81 ? -22.166 7.745 3.849 1.00 92.50 81 PRO A CA 1
ATOM 665 C C . PRO A 1 81 ? -20.934 7.967 2.958 1.00 92.50 81 PRO A C 1
ATOM 667 O O . PRO A 1 81 ? -19.958 8.582 3.387 1.00 92.50 81 PRO A O 1
ATOM 670 N N . TYR A 1 82 ? -20.984 7.462 1.727 1.00 89.81 82 TYR A N 1
ATOM 671 C CA . TYR A 1 82 ? -19.939 7.680 0.723 1.00 89.81 82 TYR A CA 1
ATOM 672 C C . TYR A 1 82 ? -20.003 9.096 0.133 1.00 89.81 82 TYR A C 1
ATOM 674 O O . TYR A 1 82 ? -21.047 9.742 0.153 1.00 89.81 82 TYR A O 1
ATOM 682 N N . ASP A 1 83 ? -18.905 9.551 -0.479 1.00 89.88 83 ASP A N 1
ATOM 683 C CA . ASP A 1 83 ? -18.771 10.912 -1.031 1.00 89.88 83 ASP A CA 1
ATOM 684 C C . ASP A 1 83 ? -19.846 11.285 -2.071 1.00 89.88 83 ASP A C 1
ATOM 686 O O . ASP A 1 83 ? -20.164 12.459 -2.249 1.00 89.88 83 ASP A O 1
ATOM 690 N N . TRP A 1 84 ? -20.395 10.295 -2.783 1.00 90.44 84 TRP A N 1
ATOM 691 C CA . TRP A 1 84 ? -21.446 10.490 -3.790 1.00 90.44 84 TRP A CA 1
ATOM 692 C C . TRP A 1 84 ? -22.866 10.320 -3.238 1.00 90.44 84 TRP A C 1
ATOM 694 O O . TRP A 1 84 ? -23.836 10.539 -3.966 1.00 90.44 84 TRP A O 1
ATOM 704 N N . GLU A 1 85 ? -23.018 9.878 -1.990 1.00 91.81 85 GLU A N 1
ATOM 705 C CA . GLU A 1 85 ? -24.324 9.788 -1.357 1.00 91.81 85 GLU A CA 1
ATOM 706 C C . GLU A 1 85 ? -24.728 11.179 -0.878 1.00 91.81 85 GLU A C 1
ATOM 708 O O . GLU A 1 85 ? -23.995 11.862 -0.162 1.00 91.81 85 GLU A O 1
ATOM 713 N N . ASN A 1 86 ? -25.927 11.611 -1.267 1.00 77.44 86 ASN A N 1
ATOM 714 C CA . ASN A 1 86 ? -26.499 12.817 -0.695 1.00 77.44 86 ASN A CA 1
ATOM 715 C C . ASN A 1 86 ? -26.632 12.574 0.808 1.00 77.44 86 ASN A C 1
ATOM 717 O O . ASN A 1 86 ? -27.373 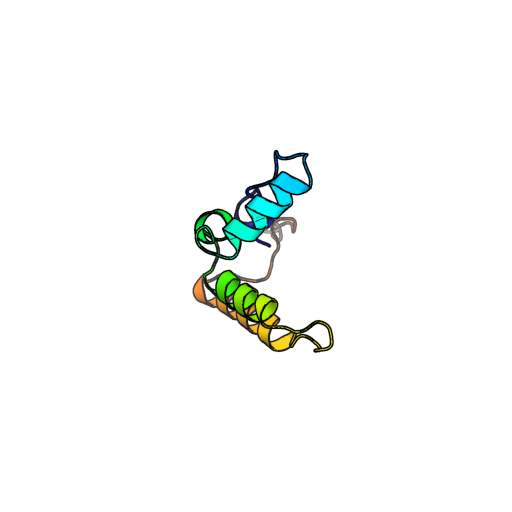11.674 1.212 1.00 77.44 86 ASN A O 1
ATOM 721 N N . GLN A 1 87 ? -25.951 13.373 1.638 1.00 68.19 87 GLN A N 1
ATOM 722 C CA . GLN A 1 87 ? -26.302 13.415 3.055 1.00 68.19 87 GLN A CA 1
ATOM 723 C C . GLN A 1 87 ? -27.815 13.619 3.120 1.00 68.19 87 GLN A C 1
ATOM 725 O O . GLN A 1 87 ? -28.312 14.440 2.330 1.00 68.19 87 GLN A O 1
ATOM 730 N N . PRO A 1 88 ? -28.554 12.860 3.960 1.00 60.72 88 PRO A N 1
ATOM 731 C CA . PRO A 1 88 ? -29.982 13.072 4.095 1.00 60.72 88 PRO A CA 1
ATOM 732 C C . PRO A 1 88 ? -30.136 14.559 4.346 1.00 60.72 88 PRO A C 1
ATOM 734 O O . PRO A 1 88 ? -29.654 15.078 5.355 1.00 60.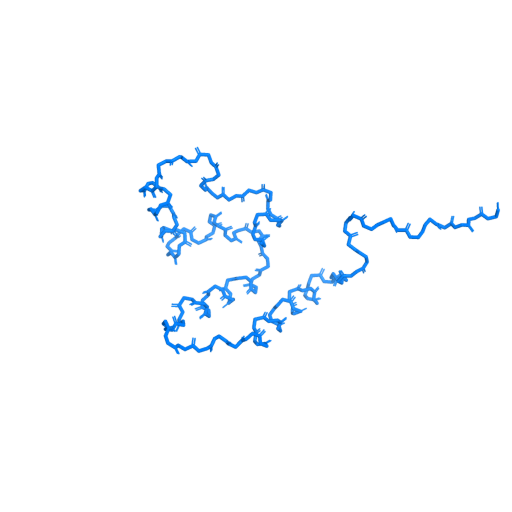72 88 PRO A O 1
ATOM 737 N N . HIS A 1 89 ? -30.684 15.258 3.348 1.00 53.78 89 HIS A N 1
ATOM 738 C CA . HIS A 1 89 ? -31.007 16.656 3.503 1.00 53.78 89 HIS A CA 1
ATOM 739 C C . HIS A 1 89 ? -31.833 16.666 4.772 1.00 53.78 89 HIS A C 1
ATOM 741 O O . HIS A 1 89 ? -32.780 15.882 4.879 1.00 53.78 89 HIS A O 1
ATOM 747 N N . GLN A 1 90 ? -31.412 17.437 5.772 1.00 49.75 90 GLN A N 1
ATOM 748 C CA . GLN A 1 90 ? -32.282 17.726 6.893 1.00 49.75 90 GLN A CA 1
ATOM 749 C C . GLN A 1 90 ? -33.557 18.270 6.252 1.00 49.75 90 GLN A C 1
ATOM 751 O O . GLN A 1 90 ? -33.565 19.395 5.753 1.00 49.75 90 GLN A O 1
ATOM 756 N N . LEU A 1 91 ? -34.575 17.412 6.143 1.00 47.22 91 LEU A N 1
ATOM 757 C CA . LEU A 1 91 ? -35.916 17.754 5.709 1.00 47.22 91 LEU A CA 1
ATOM 758 C C . LEU A 1 91 ? -36.459 18.633 6.833 1.00 47.22 91 LEU A C 1
ATOM 760 O O . LEU A 1 91 ? -37.139 18.167 7.741 1.00 47.22 91 LEU A O 1
ATOM 764 N N . ASN A 1 92 ? -36.027 19.890 6.832 1.00 44.12 92 ASN A N 1
ATOM 765 C CA . ASN A 1 92 ? -36.538 20.930 7.692 1.00 44.12 92 ASN A CA 1
ATOM 766 C C . ASN A 1 92 ? -37.825 21.432 7.038 1.00 44.12 92 ASN A C 1
ATOM 768 O O . ASN A 1 92 ? -37.749 22.108 6.015 1.00 44.12 92 ASN A O 1
ATOM 772 N N . ASN A 1 93 ? -38.941 21.049 7.670 1.00 40.50 93 ASN A N 1
ATOM 773 C CA . ASN A 1 93 ? -40.303 21.602 7.622 1.00 40.50 93 ASN A CA 1
ATOM 774 C C . ASN A 1 93 ? -40.898 21.973 6.260 1.00 40.50 93 ASN A C 1
ATOM 776 O O . ASN A 1 93 ? -40.595 23.074 5.750 1.00 40.50 93 ASN A O 1
#

Radius of gyration: 17.3 Å; chains: 1; bounding box: 54×42×36 Å

Sequence (93 aa):
MIELTKGSLPWKHLESRDEIGQLKEKCRGESIKLLMGGCPKEYVTILDYIDNICYYHTPDYNLIRQHFKTALQINNLNEYPYDWENQPHQLNN

Foldseek 3Di:
DQCVQPVDAPCRPPDDPVVVVVVVVCCLPPVVCNRCVRHQVLVVVVSVQVVPDDPPDDDPVVSNVVSVVVSCVVVVHDPDDDPPDDDPPPPDD